Protein AF-A0A523RWD4-F1 (afdb_monomer)

Solvent-accessible surface area (backbone atoms only — not comparable to full-atom values): 8382 Å² total; per-residue (Å²): 133,84,78,86,44,61,64,55,48,16,69,68,37,74,44,56,40,72,59,51,54,33,36,76,71,65,77,38,85,78,50,74,73,51,47,57,40,42,16,62,75,72,74,37,55,54,67,59,50,35,34,75,70,64,76,36,77,88,65,88,62,88,74,62,63,62,71,74,55,72,64,60,56,67,70,57,48,55,57,45,68,76,45,58,69,70,54,42,52,51,53,52,51,51,50,52,51,50,54,49,51,32,63,75,67,68,54,73,78,48,64,63,62,50,43,52,73,75,42,72,86,60,55,68,69,58,50,51,53,51,52,52,51,56,64,62,73,75,111

Sequence (139 aa):
MIPLTLQELSRASGISASHLGRIEKGNRFPSARILQKIAKPLGFEEGDLFTLAGFLSPQPSVVVERPSYGQLHPYVAELLSQEPVETQHAVIAIYNILKRFAREYQFNLDFTEYARRRYPELDEDVITMIEDLIKRGTK

pLDDT: mean 79.56, std 16.14, range [35.47, 96.94]

InterPro domains:
  IPR001387 Cro/C1-type, helix-turn-helix domain [PF01381] (4-46)
  IPR001387 Cro/C1-type, helix-turn-helix domain [PS50943] (4-49)
  IPR001387 Cro/C1-type, helix-turn-helix domain [SM00530] (1-49)
  IPR001387 Cro/C1-type, helix-turn-helix domain [cd00093] (4-49)
  IPR010982 Lambda repressor-like, DNA-binding domain superfamily [G3DSA:1.10.260.40] (3-55)
  IPR010982 Lambda repressor-like, DNA-binding domain superfamily [SSF47413] (4-52)

Organism: Aerophobetes bacterium (NCBI:txid2030807)

Structure (mmCIF, N/CA/C/O backbone):
data_AF-A0A523RWD4-F1
#
_entry.id   AF-A0A523RWD4-F1
#
loop_
_atom_site.group_PDB
_atom_site.id
_atom_site.type_symbol
_atom_site.label_atom_id
_atom_site.label_alt_id
_atom_site.label_comp_id
_atom_site.label_asym_id
_atom_site.label_entity_id
_atom_site.label_seq_id
_atom_site.pdbx_PDB_ins_code
_atom_site.Cartn_x
_atom_site.Cartn_y
_atom_site.Cartn_z
_atom_site.occupancy
_atom_site.B_iso_or_equiv
_atom_site.auth_seq_id
_atom_site.auth_comp_id
_atom_site.auth_asym_id
_atom_site.auth_atom_id
_atom_site.pdbx_PDB_model_num
ATOM 1 N N . MET A 1 1 ? -3.657 12.870 4.843 1.00 45.56 1 MET A N 1
ATOM 2 C CA . MET A 1 1 ? -4.434 11.871 5.607 1.00 45.56 1 MET A CA 1
ATOM 3 C C . MET A 1 1 ? -3.950 11.913 7.042 1.00 45.56 1 MET A C 1
ATOM 5 O O . MET A 1 1 ? -2.742 11.921 7.241 1.00 45.56 1 MET A O 1
ATOM 9 N N . ILE A 1 2 ? -4.853 12.022 8.015 1.00 47.69 2 ILE A N 1
ATOM 10 C CA . ILE A 1 2 ? -4.486 11.942 9.435 1.00 47.69 2 ILE A CA 1
ATOM 11 C C . ILE A 1 2 ? -4.279 10.451 9.749 1.00 47.69 2 ILE A C 1
ATOM 13 O O . ILE A 1 2 ? -5.155 9.658 9.403 1.00 47.69 2 ILE A O 1
ATOM 17 N N . PRO A 1 3 ? -3.130 10.042 10.311 1.00 70.94 3 PRO A N 1
ATOM 18 C CA . PRO A 1 3 ? -2.890 8.645 10.657 1.00 70.94 3 PRO A CA 1
ATOM 19 C C . PRO A 1 3 ? -3.881 8.184 11.732 1.00 70.94 3 PRO A C 1
ATOM 21 O O . PRO A 1 3 ? -4.111 8.905 12.702 1.00 70.94 3 PRO A O 1
ATOM 24 N N . LEU A 1 4 ? -4.447 6.983 11.565 1.00 80.38 4 LEU A N 1
ATOM 25 C CA . LEU A 1 4 ? -5.337 6.372 12.554 1.00 80.38 4 LEU A CA 1
ATOM 26 C C . LEU A 1 4 ? -4.573 6.181 13.871 1.00 80.38 4 LEU A C 1
ATOM 28 O O . LEU A 1 4 ? -3.591 5.444 13.937 1.00 80.38 4 LEU A O 1
ATOM 32 N N . THR A 1 5 ? -5.025 6.838 14.931 1.00 93.31 5 THR A N 1
ATOM 33 C CA . THR A 1 5 ? -4.436 6.710 16.266 1.00 93.31 5 THR A CA 1
ATOM 34 C C . THR A 1 5 ? -4.921 5.437 16.968 1.00 93.31 5 THR A C 1
ATOM 36 O O . THR A 1 5 ? -6.021 4.938 16.712 1.00 93.31 5 THR A O 1
ATOM 39 N N . LEU A 1 6 ? -4.159 4.935 17.951 1.00 93.06 6 LEU A N 1
ATOM 40 C CA . LEU A 1 6 ? -4.601 3.815 18.802 1.00 93.06 6 LEU A CA 1
ATOM 41 C C . LEU A 1 6 ? -5.940 4.092 19.501 1.00 93.06 6 LEU A C 1
ATOM 43 O O . LEU A 1 6 ? -6.702 3.165 19.775 1.00 93.06 6 LEU A O 1
ATOM 47 N N . GLN A 1 7 ? -6.237 5.358 19.800 1.00 94.19 7 GLN A N 1
ATOM 48 C CA . GLN A 1 7 ? -7.488 5.762 20.435 1.00 94.19 7 GLN A CA 1
ATOM 49 C C . GLN A 1 7 ? -8.676 5.670 19.469 1.00 94.19 7 GLN A C 1
ATOM 51 O O . GLN A 1 7 ? -9.756 5.221 19.856 1.00 94.19 7 GLN A O 1
ATOM 56 N N . GLU A 1 8 ? -8.475 6.020 18.201 1.00 94.44 8 GLU A N 1
ATOM 57 C CA . GLU A 1 8 ? -9.490 5.862 17.158 1.00 94.44 8 GLU A CA 1
ATOM 58 C C . GLU A 1 8 ? -9.734 4.389 16.837 1.00 94.44 8 GLU A C 1
ATOM 60 O O . GLU A 1 8 ? -10.890 3.961 16.800 1.00 94.44 8 GLU A O 1
ATOM 65 N N . LEU A 1 9 ? -8.668 3.591 16.719 1.00 94.38 9 LEU A N 1
ATOM 66 C CA . LEU A 1 9 ? -8.782 2.141 16.561 1.00 94.38 9 LEU A CA 1
ATOM 67 C C . LEU A 1 9 ? -9.482 1.498 17.762 1.00 94.38 9 LEU A C 1
ATOM 69 O O . LEU A 1 9 ? -10.303 0.595 17.599 1.00 94.38 9 LEU A O 1
ATOM 73 N N . SER A 1 10 ? -9.198 1.981 18.973 1.00 96.38 10 SER A N 1
ATOM 74 C CA . SER A 1 10 ? -9.852 1.518 20.196 1.00 96.38 10 SER A CA 1
ATOM 75 C C . SER A 1 10 ? -11.360 1.739 20.137 1.00 96.38 10 SER A C 1
ATOM 77 O O . SER A 1 10 ? -12.133 0.807 20.375 1.00 96.38 10 SER A O 1
ATOM 79 N N . ARG A 1 11 ? -11.777 2.948 19.745 1.00 95.62 11 ARG A N 1
ATOM 80 C CA . ARG A 1 11 ? -13.188 3.312 19.586 1.00 95.62 11 ARG A CA 1
ATOM 81 C C . ARG A 1 11 ? -13.875 2.478 18.504 1.00 95.62 11 ARG A C 1
ATOM 83 O O . ARG A 1 11 ? -14.999 2.040 18.715 1.00 95.62 11 ARG A O 1
ATOM 90 N N . ALA A 1 12 ? -13.203 2.240 17.380 1.00 94.50 12 ALA A N 1
ATOM 91 C CA . ALA A 1 12 ? -13.768 1.509 16.249 1.00 94.50 12 ALA A CA 1
ATOM 92 C C . ALA A 1 12 ? -13.864 -0.013 16.481 1.00 94.50 12 ALA A C 1
ATOM 94 O O . ALA A 1 12 ? -14.828 -0.639 16.053 1.00 94.50 12 ALA A O 1
ATOM 95 N N . SER A 1 13 ? -12.891 -0.615 17.172 1.00 94.69 13 SER A N 1
ATOM 96 C CA . SER A 1 13 ? -12.821 -2.072 17.400 1.00 94.69 13 SER A CA 1
ATOM 97 C C . SER A 1 13 ? -13.446 -2.533 18.725 1.00 94.69 13 SER A C 1
ATOM 99 O O . SER A 1 13 ? -13.673 -3.730 18.944 1.00 94.69 13 SER A O 1
ATOM 101 N N . GLY A 1 14 ? -13.689 -1.602 19.655 1.00 95.56 14 GLY A N 1
ATOM 102 C CA . GLY A 1 14 ? -14.112 -1.907 21.022 1.00 95.56 14 GLY A CA 1
ATOM 103 C C . GLY A 1 14 ? -13.035 -2.626 21.844 1.00 95.56 14 GLY A C 1
ATOM 104 O O . GLY A 1 14 ? -13.355 -3.358 22.783 1.00 95.56 14 GLY A O 1
ATOM 105 N N . ILE A 1 15 ? -11.761 -2.477 21.473 1.00 96.00 15 ILE A N 1
ATOM 106 C CA . ILE A 1 15 ? -10.602 -3.003 22.206 1.00 96.00 15 ILE A CA 1
ATOM 107 C C . ILE A 1 15 ? -9.919 -1.835 22.901 1.00 96.00 15 ILE A C 1
ATOM 109 O O . ILE A 1 15 ? -9.735 -0.786 22.300 1.00 96.00 15 ILE A O 1
ATOM 113 N N . SER A 1 16 ? -9.520 -1.981 24.164 1.00 96.94 16 SER A N 1
ATOM 114 C CA . SER A 1 16 ? -8.877 -0.877 24.881 1.00 96.94 16 SER A CA 1
ATOM 115 C C . SER A 1 16 ? -7.549 -0.460 24.235 1.00 96.94 16 SER A C 1
ATOM 117 O O . SER A 1 16 ? -6.735 -1.306 23.858 1.00 96.94 16 SER A O 1
ATOM 119 N N . ALA A 1 17 ? -7.293 0.850 24.173 1.00 95.81 17 ALA A N 1
ATOM 120 C CA . ALA A 1 17 ? -6.057 1.407 23.617 1.00 95.81 17 ALA A CA 1
ATOM 121 C C . ALA A 1 17 ? -4.789 0.847 24.296 1.00 95.81 17 ALA A C 1
ATOM 123 O O . ALA A 1 17 ? -3.792 0.595 23.629 1.00 95.81 17 ALA A O 1
ATOM 124 N N . SER A 1 18 ? -4.839 0.554 25.605 1.00 95.94 18 SER A N 1
ATOM 125 C CA . SER A 1 18 ? -3.741 -0.118 26.326 1.00 95.94 18 SER A CA 1
ATOM 126 C C . SER A 1 18 ? -3.464 -1.532 25.799 1.00 95.94 18 SER A C 1
ATOM 128 O O . SER A 1 18 ? -2.309 -1.950 25.710 1.00 95.94 18 SER A O 1
ATOM 130 N N . HIS A 1 19 ? -4.510 -2.290 25.455 1.00 95.69 19 HIS A N 1
ATOM 131 C CA . HIS A 1 19 ? -4.347 -3.625 24.889 1.00 95.69 19 HIS A CA 1
ATOM 132 C C . HIS A 1 19 ? -3.803 -3.541 23.461 1.00 95.69 19 HIS A C 1
ATOM 134 O O . HIS A 1 19 ? -2.839 -4.237 23.153 1.00 95.69 19 HIS A O 1
ATOM 140 N N . LEU A 1 20 ? -4.346 -2.641 22.637 1.00 95.88 20 LEU A N 1
ATOM 141 C CA . LEU A 1 20 ? -3.848 -2.396 21.282 1.00 95.88 20 LEU A CA 1
ATOM 142 C C . LEU A 1 20 ? -2.379 -1.954 21.286 1.00 95.88 20 LEU A C 1
ATOM 144 O O . LEU A 1 20 ? -1.580 -2.534 20.565 1.00 95.88 20 LEU A O 1
ATOM 148 N N . GLY A 1 21 ? -1.982 -1.039 22.172 1.00 96.06 21 GLY A N 1
ATOM 149 C CA . GLY A 1 21 ? -0.587 -0.603 22.287 1.00 96.06 21 GLY A CA 1
ATOM 150 C C . GLY A 1 21 ? 0.373 -1.704 22.753 1.00 96.06 21 GLY A C 1
ATOM 151 O O . GLY A 1 21 ? 1.550 -1.686 22.409 1.00 96.06 21 GLY A O 1
ATOM 152 N N . ARG A 1 22 ? -0.102 -2.699 23.517 1.00 96.25 22 ARG A N 1
ATOM 153 C CA . ARG A 1 22 ? 0.702 -3.894 23.836 1.00 96.25 22 ARG A CA 1
ATOM 154 C C . ARG A 1 22 ? 0.865 -4.819 22.632 1.00 96.25 22 ARG A C 1
ATOM 156 O O . ARG A 1 22 ? 1.922 -5.427 22.510 1.00 96.25 22 ARG A O 1
ATOM 163 N N . ILE A 1 23 ? -0.153 -4.916 21.779 1.00 94.88 23 ILE A N 1
ATOM 164 C CA . ILE A 1 23 ? -0.095 -5.685 20.530 1.00 94.88 23 ILE A CA 1
ATOM 165 C C . ILE A 1 23 ? 0.848 -5.007 19.532 1.00 94.88 23 ILE A C 1
ATOM 167 O O . ILE A 1 23 ? 1.749 -5.659 19.022 1.00 94.88 23 ILE A O 1
ATOM 171 N N . GLU A 1 24 ? 0.707 -3.696 19.329 1.00 92.88 24 GLU A N 1
ATOM 172 C CA . GLU A 1 24 ? 1.550 -2.897 18.427 1.00 92.88 24 GLU A CA 1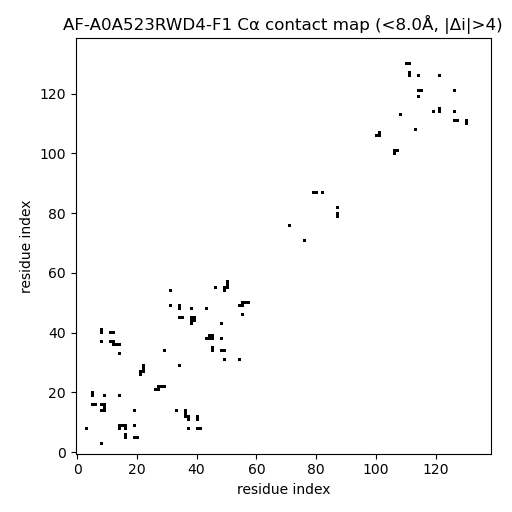
ATOM 173 C C . GLU A 1 24 ? 3.039 -2.977 18.795 1.00 92.88 24 GLU A C 1
ATOM 175 O O . GLU A 1 24 ? 3.892 -3.128 17.928 1.00 92.88 24 GLU A O 1
ATOM 180 N N . LYS A 1 25 ? 3.357 -2.956 20.095 1.00 94.38 25 LYS A N 1
ATOM 181 C CA . LYS A 1 25 ? 4.733 -3.106 20.597 1.00 94.38 25 LYS A CA 1
ATOM 182 C C . LYS A 1 25 ? 5.260 -4.547 20.562 1.00 94.38 25 LYS A C 1
ATOM 184 O O . LYS A 1 25 ? 6.375 -4.778 21.014 1.00 94.38 25 LYS A O 1
ATOM 189 N N . GLY A 1 26 ? 4.461 -5.524 20.128 1.00 91.44 26 GLY A N 1
ATOM 190 C CA . GLY A 1 26 ? 4.831 -6.945 20.125 1.00 91.44 26 GLY A CA 1
ATOM 191 C C . GLY A 1 26 ? 4.836 -7.616 21.505 1.00 91.44 26 GLY A C 1
ATOM 192 O O . GLY A 1 26 ? 5.127 -8.802 21.614 1.00 91.44 26 GLY A O 1
ATOM 193 N N . ASN A 1 27 ? 4.451 -6.904 22.568 1.00 94.25 27 ASN A N 1
ATOM 194 C CA . ASN A 1 27 ? 4.409 -7.437 23.936 1.00 94.25 27 ASN A CA 1
ATOM 195 C C . ASN A 1 27 ? 3.261 -8.431 24.157 1.00 94.25 27 ASN A C 1
ATOM 197 O O . ASN A 1 27 ? 3.199 -9.095 25.193 1.00 94.25 27 ASN A O 1
ATOM 201 N N . ARG A 1 28 ? 2.291 -8.485 23.239 1.00 92.31 28 ARG A N 1
ATOM 202 C CA . ARG A 1 28 ? 1.176 -9.426 23.305 1.00 92.31 28 ARG A CA 1
ATOM 203 C C . ARG A 1 28 ? 0.720 -9.827 21.914 1.00 92.31 28 ARG A C 1
ATOM 205 O O . ARG A 1 28 ? 0.386 -8.973 21.104 1.00 92.31 28 ARG A O 1
ATOM 212 N N . PHE A 1 29 ? 0.613 -11.128 21.685 1.00 91.31 29 PHE A N 1
ATOM 213 C CA . PHE A 1 29 ? 0.062 -11.641 20.440 1.00 91.31 29 PHE A CA 1
ATOM 214 C C . PHE A 1 29 ? -1.473 -11.494 20.418 1.00 91.31 29 PHE A C 1
ATOM 216 O O . PHE A 1 29 ? -2.126 -11.804 21.427 1.00 91.31 29 PHE A O 1
ATOM 223 N N . PRO A 1 30 ? -2.076 -10.997 19.323 1.00 91.94 30 PRO A N 1
ATOM 224 C CA . PRO A 1 30 ? -3.524 -10.865 19.214 1.00 91.94 30 PRO A CA 1
ATOM 225 C C . PRO A 1 30 ? -4.189 -12.240 19.071 1.00 91.94 30 PRO A C 1
ATOM 227 O O . PRO A 1 30 ? -3.650 -13.145 18.445 1.00 91.94 30 PRO A O 1
ATOM 230 N N . SER A 1 31 ? -5.390 -12.406 19.628 1.00 93.94 31 SER A N 1
ATOM 231 C CA . SER A 1 31 ? -6.217 -13.585 19.341 1.00 93.94 31 SER A CA 1
ATOM 232 C C . SER A 1 31 ? -6.969 -13.417 18.020 1.00 93.94 31 SER A C 1
ATOM 234 O O . SER A 1 31 ? -7.205 -12.292 17.582 1.00 93.94 31 SER A O 1
ATOM 236 N N . ALA A 1 32 ? -7.460 -14.514 17.438 1.00 91.56 32 ALA A N 1
ATOM 237 C CA . ALA A 1 32 ? -8.317 -14.477 16.247 1.00 91.56 32 ALA A CA 1
ATOM 238 C C . ALA A 1 32 ? -9.502 -13.497 16.392 1.00 91.56 32 ALA A C 1
ATOM 240 O O . ALA A 1 32 ? -9.779 -12.692 15.508 1.00 91.56 32 ALA A O 1
ATOM 241 N N . ARG A 1 33 ? -10.158 -13.483 17.560 1.00 93.50 33 ARG A N 1
ATOM 242 C CA . ARG A 1 33 ? -11.265 -12.555 17.851 1.00 93.50 33 ARG A CA 1
ATOM 243 C C . ARG A 1 33 ? -10.822 -11.089 17.896 1.00 93.50 33 ARG A C 1
ATOM 245 O O . ARG A 1 33 ? -11.616 -10.205 17.589 1.00 93.50 33 ARG A O 1
ATOM 252 N N . ILE A 1 34 ? -9.587 -10.820 18.318 1.00 95.06 34 ILE A N 1
ATOM 253 C CA . ILE A 1 34 ? -9.005 -9.474 18.286 1.00 95.06 34 ILE A CA 1
ATOM 254 C C . ILE A 1 34 ? -8.717 -9.071 16.840 1.00 95.06 34 ILE A C 1
ATOM 256 O O . ILE A 1 34 ? -9.105 -7.974 16.456 1.00 95.06 34 ILE A O 1
ATOM 260 N N . LEU A 1 35 ? -8.123 -9.964 16.043 1.00 94.00 35 LEU A N 1
ATOM 261 C CA . LEU A 1 35 ? -7.843 -9.726 14.624 1.00 94.00 35 LEU A CA 1
ATOM 262 C C . LEU A 1 35 ? -9.118 -9.380 13.842 1.00 94.00 35 LEU A C 1
ATOM 264 O O . LEU A 1 35 ? -9.150 -8.356 13.170 1.00 94.00 35 LEU A O 1
ATOM 268 N N . GLN A 1 36 ? -10.204 -10.139 14.022 1.00 93.94 36 GLN A N 1
ATOM 269 C CA . GLN A 1 36 ? -11.508 -9.841 13.399 1.00 93.94 36 GLN A CA 1
ATOM 270 C C . GLN A 1 36 ? -12.006 -8.430 13.731 1.00 93.94 36 GLN A C 1
ATOM 272 O O . GLN A 1 36 ? -12.468 -7.689 12.867 1.00 93.94 36 GLN A O 1
ATOM 277 N N . LYS A 1 37 ? -11.889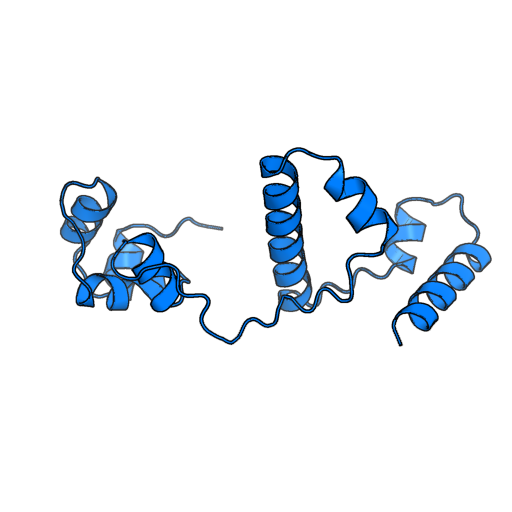 -8.036 15.003 1.00 94.88 37 LYS A N 1
ATOM 278 C CA . LYS A 1 37 ? -12.372 -6.739 15.484 1.00 94.88 37 LYS A CA 1
ATOM 279 C C . LYS A 1 37 ? -11.565 -5.551 14.966 1.00 94.88 37 LYS A C 1
ATOM 281 O O . LYS A 1 37 ? -12.116 -4.456 14.898 1.00 94.88 37 LYS A O 1
ATOM 286 N N . ILE A 1 38 ? -10.282 -5.738 14.656 1.00 95.00 38 ILE A N 1
ATOM 287 C CA . ILE A 1 38 ? -9.406 -4.655 14.183 1.00 95.00 38 ILE A CA 1
ATOM 288 C C . ILE A 1 38 ? -9.236 -4.637 12.660 1.00 95.00 38 ILE A C 1
ATOM 290 O O . ILE A 1 38 ? -8.861 -3.592 12.143 1.00 95.00 38 ILE A O 1
ATOM 294 N N . ALA A 1 39 ? -9.558 -5.722 11.944 1.00 91.12 39 ALA A N 1
ATOM 295 C CA . ALA A 1 39 ? -9.395 -5.827 10.490 1.00 91.12 39 ALA A CA 1
ATOM 296 C C . ALA A 1 39 ? -10.100 -4.695 9.727 1.00 91.12 39 ALA A C 1
ATOM 298 O O . ALA A 1 39 ? -9.435 -3.869 9.103 1.00 91.12 39 ALA A O 1
ATOM 299 N N . LYS A 1 40 ? -11.430 -4.580 9.857 1.00 88.62 40 LYS A N 1
ATOM 300 C CA . LYS A 1 40 ? -12.205 -3.540 9.157 1.00 88.62 40 LYS A CA 1
ATOM 301 C C . LYS A 1 40 ? -11.798 -2.110 9.541 1.00 88.62 40 LYS A C 1
ATOM 303 O O . LYS A 1 40 ? -11.594 -1.311 8.633 1.00 88.62 40 LYS A O 1
ATOM 308 N N . PRO A 1 41 ? -11.632 -1.756 10.834 1.00 90.12 41 PRO A N 1
ATOM 309 C CA . PRO A 1 41 ? -11.130 -0.433 11.218 1.00 90.12 41 PRO A CA 1
ATOM 310 C C . PRO A 1 41 ? -9.753 -0.071 10.652 1.00 90.12 41 PRO A C 1
ATOM 312 O O . PRO A 1 41 ? -9.472 1.108 10.460 1.00 90.12 41 PRO A O 1
ATOM 315 N N . LEU A 1 42 ? -8.900 -1.068 10.403 1.00 88.75 42 LEU A N 1
ATOM 316 C CA . LEU A 1 42 ? -7.591 -0.890 9.774 1.00 88.75 42 LEU A CA 1
ATOM 317 C C . LEU A 1 42 ? -7.648 -0.932 8.237 1.00 88.75 42 LEU A C 1
ATOM 319 O O . LEU A 1 42 ? -6.623 -0.728 7.595 1.00 88.75 42 LEU A O 1
ATOM 323 N N . GLY A 1 43 ? -8.819 -1.183 7.643 1.00 83.25 43 GLY A N 1
ATOM 324 C CA . GLY A 1 43 ? -8.996 -1.277 6.193 1.00 83.25 43 GLY A CA 1
ATOM 325 C C . GLY A 1 43 ? -8.518 -2.596 5.577 1.00 83.25 43 GLY A C 1
ATOM 326 O O . GLY A 1 43 ? -8.256 -2.629 4.377 1.00 83.25 43 GLY A O 1
ATOM 327 N N . PHE A 1 44 ? -8.398 -3.660 6.376 1.00 84.44 44 PHE A N 1
ATOM 328 C CA . PHE A 1 44 ? -8.054 -5.005 5.912 1.00 84.44 44 PHE A CA 1
ATOM 329 C C . PHE A 1 44 ? -9.290 -5.897 5.815 1.00 84.44 44 PHE A C 1
ATOM 331 O O . PHE A 1 44 ? -10.191 -5.828 6.658 1.00 84.44 44 PHE A O 1
ATOM 338 N N . GLU A 1 45 ? -9.269 -6.808 4.845 1.00 85.75 45 GLU A N 1
ATOM 339 C CA . GLU A 1 45 ? -10.100 -8.004 4.904 1.00 85.75 45 GLU A CA 1
ATOM 340 C C . GLU A 1 45 ? -9.600 -8.923 6.026 1.00 85.75 45 GLU A C 1
ATOM 342 O O . GLU A 1 45 ? -8.408 -8.975 6.343 1.00 85.75 45 GLU A O 1
ATOM 347 N N . GLU A 1 46 ? -10.515 -9.660 6.657 1.00 84.88 46 GLU A N 1
ATOM 348 C CA . GLU A 1 46 ? -10.159 -10.533 7.781 1.00 84.88 46 GLU A CA 1
ATOM 349 C C . GLU A 1 46 ? -9.126 -11.587 7.360 1.00 84.88 46 GLU A C 1
ATOM 351 O O . GLU A 1 46 ? -8.155 -11.808 8.077 1.00 84.88 46 GLU A O 1
ATOM 356 N N . GLY A 1 47 ? -9.276 -12.178 6.170 1.00 82.38 47 GLY A N 1
ATOM 357 C CA . GLY A 1 47 ? -8.328 -13.161 5.639 1.00 82.38 47 GLY A CA 1
ATOM 358 C C . GLY A 1 47 ? -6.898 -12.623 5.555 1.00 82.38 47 GLY A C 1
ATOM 359 O O . GLY A 1 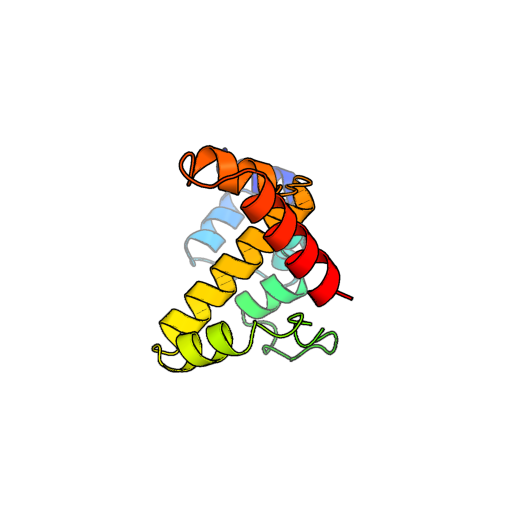47 ? -5.976 -13.267 6.055 1.00 82.38 47 GLY A O 1
ATOM 360 N N . ASP A 1 48 ? -6.728 -11.410 5.023 1.00 83.62 48 ASP A N 1
ATOM 361 C CA . ASP A 1 48 ? -5.415 -10.779 4.852 1.00 83.62 48 ASP A CA 1
ATOM 362 C C . ASP A 1 48 ? -4.723 -10.565 6.198 1.00 83.62 48 ASP A C 1
ATOM 364 O O . ASP A 1 48 ? -3.553 -10.914 6.376 1.00 83.62 48 ASP A O 1
ATOM 368 N N . LEU A 1 49 ? -5.456 -10.037 7.183 1.00 86.75 49 LEU A N 1
ATOM 369 C CA . LEU A 1 49 ? -4.893 -9.773 8.502 1.00 86.75 49 LEU A CA 1
ATOM 370 C C . LEU A 1 49 ? -4.558 -11.071 9.255 1.00 86.75 49 LEU A C 1
ATOM 372 O O . LEU A 1 49 ? -3.573 -11.125 9.992 1.00 86.75 49 LEU A O 1
ATOM 376 N N . PHE A 1 50 ? -5.342 -12.131 9.056 1.00 84.56 50 PHE A N 1
ATOM 377 C CA . PHE A 1 50 ? -5.063 -13.451 9.621 1.00 84.56 50 PHE A CA 1
ATOM 378 C C . PHE A 1 50 ? -3.839 -14.117 8.983 1.00 84.56 50 PHE A C 1
ATOM 380 O O . PHE A 1 50 ? -3.054 -14.744 9.698 1.00 84.56 50 PHE A O 1
ATOM 387 N N . THR A 1 51 ? -3.641 -13.964 7.672 1.00 84.62 51 THR A N 1
ATOM 388 C CA . THR A 1 51 ? -2.423 -14.419 6.989 1.00 84.62 51 THR A CA 1
ATOM 389 C C . THR A 1 51 ? -1.200 -13.632 7.464 1.00 84.62 51 THR A C 1
ATOM 391 O O . THR A 1 51 ? -0.194 -14.244 7.819 1.00 84.62 51 THR A O 1
ATOM 394 N N . LEU A 1 52 ? -1.290 -12.299 7.572 1.00 82.94 52 LEU A N 1
ATOM 395 C CA . LEU A 1 52 ? -0.204 -11.452 8.095 1.00 82.94 52 LEU A CA 1
ATOM 396 C C . LEU A 1 52 ? 0.171 -11.798 9.540 1.00 82.94 52 LEU A C 1
ATOM 398 O O . LEU A 1 52 ? 1.345 -11.785 9.901 1.00 82.94 52 LEU A O 1
ATOM 402 N N . ALA A 1 53 ? -0.818 -12.137 10.364 1.00 85.25 53 ALA A N 1
ATOM 403 C CA . ALA A 1 53 ? -0.602 -12.572 11.737 1.00 85.25 53 ALA A CA 1
ATOM 404 C C . ALA A 1 53 ? -0.165 -14.048 11.849 1.00 85.25 53 ALA A C 1
ATOM 406 O O . ALA A 1 53 ? -0.043 -14.553 12.961 1.00 85.25 53 ALA A O 1
ATOM 407 N N . GLY A 1 54 ? 0.049 -14.762 10.738 1.00 85.62 54 GLY A N 1
ATOM 408 C CA . GLY A 1 54 ? 0.514 -16.153 10.739 1.00 85.62 54 GLY A CA 1
ATOM 409 C C . GLY A 1 54 ? -0.517 -17.179 11.223 1.00 85.62 54 GLY A C 1
ATOM 410 O O . GLY A 1 54 ? -0.153 -18.319 11.502 1.00 85.62 54 GLY A O 1
ATOM 411 N N . PHE A 1 55 ? -1.797 -16.804 11.326 1.00 79.25 55 PHE A N 1
ATOM 412 C CA . PHE A 1 55 ? -2.884 -17.729 11.676 1.00 79.25 55 PHE A CA 1
ATOM 413 C C . PHE A 1 55 ? -3.315 -18.596 10.493 1.00 79.25 55 PHE A C 1
ATOM 415 O O . PHE A 1 55 ? -3.819 -19.700 10.691 1.00 79.25 55 PHE A O 1
ATOM 422 N N . LEU A 1 56 ? -3.142 -18.090 9.274 1.00 80.38 56 LEU A N 1
ATOM 423 C CA . LEU A 1 56 ? -3.439 -18.801 8.039 1.00 80.38 56 LEU A CA 1
ATOM 424 C C . LEU A 1 56 ? -2.159 -18.913 7.220 1.00 80.38 56 LEU A C 1
ATOM 426 O O . LEU A 1 56 ? -1.441 -17.929 7.044 1.00 80.38 56 LEU A O 1
ATOM 430 N N . SER A 1 57 ? -1.896 -20.097 6.668 1.00 70.69 57 SER A N 1
ATOM 431 C CA . SER A 1 57 ? -0.966 -20.199 5.545 1.00 70.69 57 SER A CA 1
ATOM 432 C C . SER A 1 57 ? -1.497 -19.322 4.405 1.00 70.69 57 SER A C 1
ATOM 434 O O . SER A 1 57 ? -2.720 -19.263 4.243 1.00 70.69 57 SER A O 1
ATOM 436 N N . PRO A 1 58 ? -0.635 -18.656 3.616 1.00 59.22 58 PRO A N 1
ATOM 437 C CA . PRO A 1 58 ? -1.060 -17.992 2.393 1.00 59.22 58 PRO A CA 1
ATOM 438 C C . PRO A 1 58 ? -1.595 -19.065 1.441 1.00 59.22 58 PRO A C 1
ATOM 440 O O . PRO A 1 58 ? -0.858 -19.674 0.672 1.00 59.22 58 PRO A O 1
ATOM 443 N N . GLN A 1 59 ? -2.880 -19.380 1.570 1.00 46.31 59 GLN A N 1
ATOM 444 C CA . GLN A 1 59 ? -3.562 -20.240 0.631 1.00 46.31 59 GLN A CA 1
ATOM 445 C C . GLN A 1 59 ? -3.873 -19.371 -0.583 1.00 46.31 59 GLN A C 1
ATOM 447 O O . GLN A 1 59 ? -4.410 -18.271 -0.407 1.00 46.31 59 GLN A O 1
ATOM 452 N N . PRO A 1 60 ? -3.561 -19.828 -1.806 1.00 43.72 60 PRO A N 1
ATOM 453 C CA . PRO A 1 60 ? -4.061 -19.205 -3.018 1.00 43.72 60 PRO A CA 1
ATOM 454 C C . PRO A 1 60 ? -5.571 -19.461 -3.070 1.00 43.72 60 PRO A C 1
ATOM 456 O O . PRO A 1 60 ? -6.055 -20.368 -3.741 1.00 43.72 60 PRO A O 1
ATOM 459 N N . SER A 1 61 ? -6.322 -18.708 -2.271 1.00 43.88 61 SER A N 1
ATOM 460 C CA . SER A 1 61 ? -7.775 -18.739 -2.250 1.00 43.88 61 SER A CA 1
ATOM 461 C C . SER A 1 61 ? -8.237 -18.385 -3.653 1.00 43.88 61 SER A C 1
ATOM 463 O O . SER A 1 61 ? -7.954 -17.299 -4.154 1.00 43.88 61 SER A O 1
ATOM 465 N N . VAL A 1 62 ? -8.905 -19.331 -4.304 1.00 43.66 62 VAL A N 1
ATOM 466 C CA . VAL A 1 62 ? -9.451 -19.237 -5.658 1.00 43.66 62 VAL A CA 1
ATOM 467 C C . VAL A 1 62 ? -10.616 -18.235 -5.674 1.00 43.66 62 VAL A C 1
A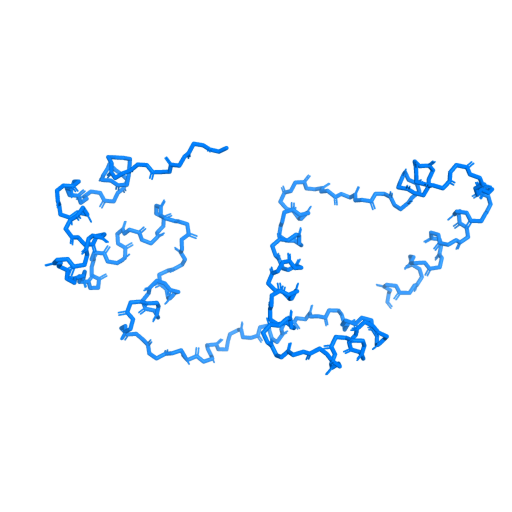TOM 469 O O . VAL A 1 62 ? -11.777 -18.602 -5.720 1.00 43.66 62 VAL A O 1
ATOM 472 N N . VAL A 1 63 ? -10.297 -16.950 -5.567 1.00 41.66 63 VAL A N 1
ATOM 473 C CA . VAL A 1 63 ? -10.481 -15.986 -6.649 1.00 41.66 63 VAL A CA 1
ATOM 474 C C . VAL A 1 63 ? -9.121 -15.319 -6.782 1.00 41.66 63 VAL A C 1
ATOM 476 O O . VAL A 1 63 ? -8.933 -14.127 -6.568 1.00 41.66 63 VAL A O 1
ATOM 479 N N . VAL A 1 64 ? -8.150 -16.112 -7.231 1.00 41.28 64 VAL A N 1
ATOM 480 C CA . VAL A 1 64 ? -7.349 -15.575 -8.310 1.00 41.28 64 VAL A CA 1
ATOM 481 C C . VAL A 1 64 ? -8.402 -15.316 -9.413 1.00 41.28 64 VAL A C 1
ATOM 483 O O . VAL A 1 64 ? -8.612 -16.126 -10.311 1.00 41.28 64 VAL A O 1
ATOM 486 N N . GLU A 1 65 ? -8.966 -14.104 -9.439 1.00 37.41 65 GLU A N 1
ATOM 487 C CA . GLU A 1 65 ? -8.558 -13.287 -10.567 1.00 37.41 65 GLU A CA 1
ATOM 488 C C . GLU A 1 65 ? -7.041 -13.469 -10.540 1.00 37.41 65 GLU A C 1
ATOM 490 O O . GLU A 1 65 ? -6.355 -12.772 -9.797 1.00 37.41 65 GLU A O 1
ATOM 495 N N . ARG A 1 66 ? -6.507 -14.499 -11.251 1.00 35.47 66 ARG A N 1
ATOM 496 C CA . ARG A 1 66 ? -5.196 -14.359 -11.898 1.00 35.47 66 ARG A CA 1
ATOM 497 C C . ARG A 1 66 ? -5.324 -12.946 -12.341 1.00 35.47 66 ARG A C 1
ATOM 499 O O . ARG A 1 66 ? -6.301 -12.787 -13.094 1.00 35.47 66 ARG A O 1
ATOM 506 N N . PRO A 1 67 ? -4.589 -11.974 -11.744 1.00 37.31 67 PRO A N 1
ATOM 507 C CA . PRO A 1 67 ? -4.929 -10.585 -11.940 1.00 37.31 67 PRO A CA 1
ATOM 508 C C . PRO A 1 67 ? -5.182 -10.557 -13.410 1.00 37.31 67 PRO A C 1
ATOM 510 O O . PRO A 1 67 ? -4.336 -11.058 -14.164 1.00 37.31 67 PRO A O 1
ATOM 513 N N . SER A 1 68 ? -6.411 -10.254 -13.827 1.00 45.28 68 SER A N 1
ATOM 514 C CA . SER A 1 68 ? -6.605 -10.107 -15.246 1.00 45.28 68 SER A CA 1
ATOM 515 C C . SER A 1 68 ? -5.933 -8.761 -15.433 1.00 45.28 68 SER A C 1
ATOM 517 O O . SER A 1 68 ? -6.569 -7.711 -15.482 1.00 45.28 68 SER A O 1
ATOM 519 N N . TYR A 1 69 ? -4.588 -8.779 -15.384 1.00 44.56 69 TYR A N 1
ATOM 520 C CA . TYR A 1 69 ? -3.727 -8.127 -16.302 1.00 44.56 69 TYR A CA 1
ATOM 521 C C . TYR A 1 69 ? -4.538 -8.322 -17.579 1.00 44.56 69 TYR A C 1
ATOM 523 O O . TYR A 1 69 ? -4.525 -9.388 -18.189 1.00 44.56 69 TYR A O 1
ATOM 531 N N . GLY A 1 70 ? -5.340 -7.316 -17.946 1.00 50.81 70 GLY A N 1
ATOM 532 C CA . GLY A 1 70 ? -5.314 -6.940 -19.345 1.00 50.81 70 GLY A CA 1
ATOM 533 C C . GLY A 1 70 ? -3.826 -6.948 -19.628 1.00 50.81 70 GLY A C 1
ATOM 534 O O . GLY A 1 70 ? -3.108 -6.223 -18.931 1.00 50.81 70 GLY A O 1
ATOM 535 N N . GLN A 1 71 ? -3.407 -8.004 -20.334 1.00 58.00 71 GLN A N 1
ATOM 536 C CA . GLN A 1 71 ? -2.040 -8.508 -20.377 1.00 58.00 71 GLN A CA 1
ATOM 537 C C . GLN A 1 71 ? -1.122 -7.299 -20.308 1.00 58.00 71 GLN A C 1
ATOM 539 O O . GLN A 1 71 ? -1.306 -6.394 -21.127 1.00 58.00 71 GLN A O 1
ATOM 544 N N . LEU A 1 72 ? -0.238 -7.215 -19.295 1.00 66.38 72 LEU A N 1
ATOM 545 C CA . LEU A 1 72 ? 0.758 -6.141 -19.293 1.00 66.38 72 LEU A CA 1
ATOM 546 C C . LEU A 1 72 ? 1.302 -6.088 -20.711 1.00 66.38 72 LEU A C 1
ATOM 548 O O . LEU A 1 72 ? 1.620 -7.147 -21.262 1.00 66.38 72 LEU A O 1
ATOM 552 N N . HIS A 1 73 ? 1.282 -4.897 -21.315 1.00 68.56 73 HIS A N 1
ATOM 553 C CA . HIS A 1 73 ? 1.638 -4.767 -22.719 1.00 68.56 73 HIS A CA 1
ATOM 554 C C . HIS A 1 73 ? 2.946 -5.543 -22.941 1.00 68.56 73 HIS A C 1
ATOM 556 O O . HIS A 1 73 ? 3.853 -5.364 -22.124 1.00 68.56 73 HIS A O 1
ATOM 562 N N . PRO A 1 74 ? 3.055 -6.422 -23.954 1.00 65.75 74 PRO A N 1
ATOM 563 C CA . PRO A 1 74 ? 4.150 -7.391 -24.047 1.00 65.75 74 PRO A CA 1
ATOM 564 C C . PRO A 1 74 ? 5.537 -6.770 -23.854 1.00 65.75 74 PRO A C 1
ATOM 566 O O . PRO A 1 74 ? 6.359 -7.306 -23.121 1.00 65.75 74 PRO A O 1
ATOM 569 N N . TYR A 1 75 ? 5.730 -5.565 -24.393 1.00 74.94 75 TYR A N 1
ATOM 570 C CA . TYR A 1 75 ? 6.935 -4.760 -24.192 1.00 74.94 75 TYR A CA 1
ATOM 571 C C . TYR A 1 75 ? 7.236 -4.422 -22.719 1.00 74.94 75 TYR A C 1
ATOM 573 O O . TYR A 1 75 ? 8.371 -4.516 -22.270 1.00 74.94 75 TYR A O 1
ATOM 581 N N . VAL A 1 76 ? 6.223 -4.029 -21.942 1.00 75.88 76 VAL A N 1
ATOM 582 C CA . VAL A 1 76 ? 6.370 -3.698 -20.515 1.00 75.88 76 VAL A CA 1
ATOM 583 C C . VAL A 1 76 ? 6.651 -4.956 -19.700 1.00 75.88 76 VAL A C 1
ATOM 585 O O . VAL A 1 76 ? 7.468 -4.916 -18.786 1.00 75.88 76 VAL A O 1
ATOM 588 N N . ALA A 1 77 ? 5.997 -6.071 -20.034 1.00 76.56 77 ALA A N 1
ATOM 589 C CA . ALA A 1 77 ? 6.257 -7.352 -19.386 1.00 76.56 77 ALA A CA 1
ATOM 590 C C . ALA A 1 77 ? 7.697 -7.828 -19.643 1.00 76.56 77 ALA A C 1
ATOM 592 O O . ALA A 1 77 ? 8.373 -8.266 -18.714 1.00 76.56 77 ALA A O 1
ATOM 593 N N . GLU A 1 78 ? 8.174 -7.688 -20.881 1.00 79.56 78 GLU A N 1
ATOM 594 C CA . GLU A 1 78 ? 9.547 -8.009 -21.267 1.00 79.56 78 GLU A CA 1
ATOM 595 C C . GLU A 1 78 ? 10.561 -7.117 -20.543 1.00 79.56 78 GLU A C 1
ATOM 597 O O . GLU A 1 78 ? 11.489 -7.639 -19.929 1.00 79.56 78 GLU A O 1
ATOM 602 N N . LEU A 1 79 ? 10.349 -5.797 -20.530 1.00 83.38 79 LEU A N 1
ATOM 603 C CA . LEU A 1 79 ? 11.216 -4.855 -19.819 1.00 83.38 79 LEU A CA 1
ATOM 604 C C . LEU A 1 79 ? 11.308 -5.201 -18.326 1.00 83.38 79 LEU A C 1
ATOM 606 O O . LEU A 1 79 ? 12.397 -5.286 -17.769 1.00 83.38 79 LEU A O 1
ATOM 610 N N . LEU A 1 80 ? 10.16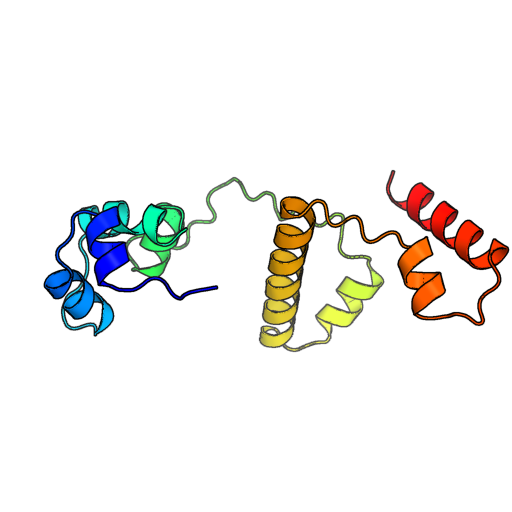2 -5.454 -17.689 1.00 85.12 80 LEU A N 1
ATOM 611 C CA . LEU A 1 80 ? 10.104 -5.749 -16.261 1.00 85.12 80 LEU A CA 1
ATOM 612 C C . LEU A 1 80 ? 10.762 -7.094 -15.925 1.00 85.12 80 LEU A C 1
ATOM 614 O O . LEU A 1 80 ? 11.343 -7.234 -14.856 1.00 85.12 80 LEU A O 1
ATOM 618 N N . SER A 1 81 ? 10.721 -8.071 -16.836 1.00 86.06 81 SER A N 1
ATOM 619 C CA . SER A 1 81 ? 11.350 -9.383 -16.627 1.00 86.06 81 SER A CA 1
ATOM 620 C C . SER A 1 81 ? 12.876 -9.329 -16.494 1.00 86.06 81 SER A C 1
ATOM 622 O O . SER A 1 81 ? 13.466 -10.242 -15.918 1.00 86.06 81 SER A O 1
ATOM 624 N N . GLN A 1 82 ? 13.506 -8.263 -16.998 1.00 91.06 82 GLN A N 1
ATOM 625 C CA . GLN A 1 82 ? 14.952 -8.047 -16.905 1.00 91.06 82 GLN A CA 1
ATOM 626 C C . GLN A 1 82 ? 15.376 -7.449 -15.555 1.00 91.06 82 GLN A C 1
ATOM 628 O O . GLN A 1 82 ? 16.565 -7.418 -15.242 1.00 91.06 82 GLN A O 1
ATOM 633 N N . GLU A 1 83 ? 14.420 -6.997 -14.743 1.00 93.88 83 GLU A N 1
ATOM 634 C CA . GLU A 1 83 ? 14.680 -6.397 -13.438 1.00 93.88 83 GLU A CA 1
ATOM 635 C C . GLU A 1 83 ? 14.789 -7.457 -12.327 1.00 93.88 83 GLU A C 1
ATOM 637 O O . GLU A 1 83 ? 14.187 -8.531 -12.427 1.00 93.88 83 GLU A O 1
ATOM 642 N N . PRO A 1 84 ? 15.485 -7.165 -11.213 1.00 95.94 84 PRO A N 1
ATOM 643 C CA . PRO A 1 84 ? 15.451 -8.003 -10.016 1.00 95.94 84 PRO A CA 1
ATOM 644 C C . PRO A 1 84 ? 14.021 -8.228 -9.508 1.00 95.94 84 PRO A C 1
ATOM 646 O O . PRO A 1 84 ? 13.175 -7.334 -9.586 1.00 95.94 84 PRO A O 1
ATOM 649 N N . VAL A 1 85 ? 13.751 -9.405 -8.938 1.00 76.62 85 VAL A N 1
ATOM 650 C CA . VAL A 1 85 ? 12.405 -9.827 -8.500 1.00 76.62 85 VAL A CA 1
ATOM 651 C C . VAL A 1 85 ? 11.784 -8.831 -7.511 1.00 76.62 85 VAL A C 1
ATOM 653 O O . VAL A 1 85 ? 10.586 -8.552 -7.564 1.00 76.62 85 VAL A O 1
ATOM 656 N N . GLU A 1 86 ? 12.600 -8.235 -6.645 1.00 86.94 86 GLU A N 1
ATOM 657 C CA . GLU A 1 86 ? 12.189 -7.206 -5.691 1.00 86.94 86 GLU A CA 1
ATOM 658 C C . GLU A 1 86 ? 11.652 -5.956 -6.403 1.00 86.94 86 GLU A C 1
ATOM 660 O O . GLU A 1 86 ? 10.612 -5.417 -6.016 1.00 86.94 86 GLU A O 1
ATOM 665 N N . THR A 1 87 ? 12.318 -5.530 -7.478 1.00 85.75 87 THR A N 1
ATOM 666 C CA . THR A 1 87 ? 11.900 -4.398 -8.314 1.00 85.75 87 THR A CA 1
ATOM 667 C C . THR A 1 87 ? 10.609 -4.722 -9.054 1.00 85.75 87 THR A C 1
ATOM 669 O O . THR A 1 87 ? 9.687 -3.906 -9.056 1.00 85.75 87 THR A O 1
ATOM 672 N N . GLN A 1 88 ? 10.493 -5.927 -9.621 1.00 84.50 88 GLN A N 1
ATOM 673 C CA . GLN A 1 88 ? 9.267 -6.366 -10.294 1.00 84.50 88 GLN A CA 1
ATOM 674 C C . GLN A 1 88 ? 8.065 -6.293 -9.345 1.00 84.50 88 GLN A C 1
ATOM 676 O O . GLN A 1 88 ? 7.037 -5.692 -9.671 1.00 84.50 88 GLN A O 1
ATOM 681 N N . HIS A 1 89 ? 8.210 -6.841 -8.135 1.00 75.50 89 HIS A N 1
ATOM 682 C CA . HIS A 1 89 ? 7.169 -6.807 -7.110 1.00 75.50 89 HIS A CA 1
ATOM 683 C C . HIS A 1 89 ? 6.823 -5.383 -6.672 1.00 75.50 89 HIS A C 1
ATOM 685 O O . HIS A 1 89 ? 5.639 -5.059 -6.550 1.00 75.50 89 HIS A O 1
ATOM 691 N N . ALA A 1 90 ? 7.823 -4.519 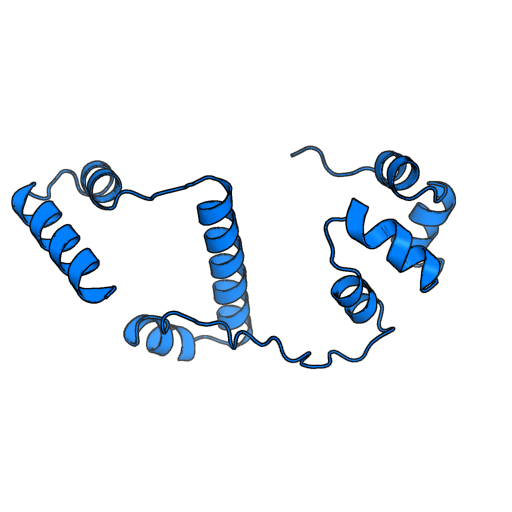-6.476 1.00 82.94 90 ALA A N 1
ATOM 692 C CA . ALA A 1 90 ? 7.598 -3.125 -6.111 1.00 82.94 90 ALA A CA 1
ATOM 693 C C . ALA A 1 90 ? 6.808 -2.373 -7.195 1.00 82.94 90 ALA A C 1
ATOM 695 O O . ALA A 1 90 ? 5.821 -1.702 -6.888 1.00 82.94 90 ALA A O 1
ATOM 696 N N . VAL A 1 91 ? 7.184 -2.533 -8.466 1.00 85.31 91 VAL A N 1
ATOM 697 C CA . VAL A 1 91 ? 6.504 -1.893 -9.602 1.00 85.31 91 VAL A CA 1
ATOM 698 C C . VAL A 1 91 ? 5.064 -2.386 -9.730 1.00 85.31 91 VAL A C 1
ATOM 700 O O . VAL A 1 91 ? 4.149 -1.577 -9.891 1.00 85.31 91 VAL A O 1
ATOM 703 N N . ILE A 1 92 ? 4.832 -3.693 -9.594 1.00 80.19 92 ILE A N 1
ATOM 704 C CA . ILE A 1 92 ? 3.485 -4.275 -9.643 1.00 80.19 92 ILE A CA 1
ATOM 705 C C . ILE A 1 92 ? 2.626 -3.768 -8.476 1.00 80.19 92 ILE A C 1
ATOM 707 O O . ILE A 1 92 ? 1.463 -3.408 -8.677 1.00 80.19 92 ILE A O 1
ATOM 711 N N . ALA A 1 93 ? 3.179 -3.703 -7.262 1.00 76.00 93 ALA A N 1
ATOM 712 C CA . ALA A 1 93 ? 2.472 -3.186 -6.093 1.00 76.00 93 ALA A CA 1
ATOM 713 C C . ALA A 1 93 ? 2.062 -1.718 -6.291 1.00 76.00 93 ALA A C 1
ATOM 715 O O . ALA A 1 93 ? 0.896 -1.372 -6.091 1.00 76.00 93 ALA A O 1
ATOM 716 N N . ILE A 1 94 ? 2.987 -0.877 -6.765 1.00 86.19 94 ILE A N 1
ATOM 717 C CA . ILE A 1 94 ? 2.722 0.532 -7.079 1.00 86.19 94 ILE A CA 1
ATOM 718 C C . ILE A 1 94 ? 1.651 0.650 -8.166 1.00 86.19 94 ILE A C 1
ATOM 720 O O . ILE A 1 94 ? 0.684 1.388 -7.985 1.00 86.19 94 ILE A O 1
ATOM 724 N N . TYR A 1 95 ? 1.768 -0.104 -9.261 1.00 82.81 95 TYR A N 1
ATOM 725 C CA . TYR A 1 95 ? 0.778 -0.102 -10.339 1.00 82.81 95 TYR A CA 1
ATOM 726 C C . TYR A 1 95 ? -0.628 -0.428 -9.823 1.00 82.81 95 TYR A C 1
ATOM 728 O O . TYR A 1 95 ? -1.589 0.264 -10.156 1.00 82.81 95 TYR A O 1
ATOM 736 N N . ASN A 1 96 ? -0.759 -1.436 -8.961 1.00 75.44 96 ASN A N 1
ATOM 737 C CA . ASN A 1 96 ? -2.050 -1.822 -8.395 1.00 75.44 96 ASN A CA 1
ATOM 738 C C . ASN A 1 96 ? -2.632 -0.752 -7.464 1.00 75.44 96 ASN A C 1
ATOM 740 O O . ASN A 1 96 ? -3.835 -0.485 -7.519 1.00 75.44 96 ASN A O 1
ATOM 744 N N . ILE A 1 97 ? -1.789 -0.107 -6.653 1.00 80.94 97 ILE A N 1
ATOM 745 C CA . ILE A 1 97 ? -2.184 1.027 -5.811 1.00 80.94 97 ILE A CA 1
ATOM 746 C C . ILE A 1 97 ? -2.708 2.169 -6.691 1.00 80.94 97 ILE A C 1
ATOM 748 O O . ILE A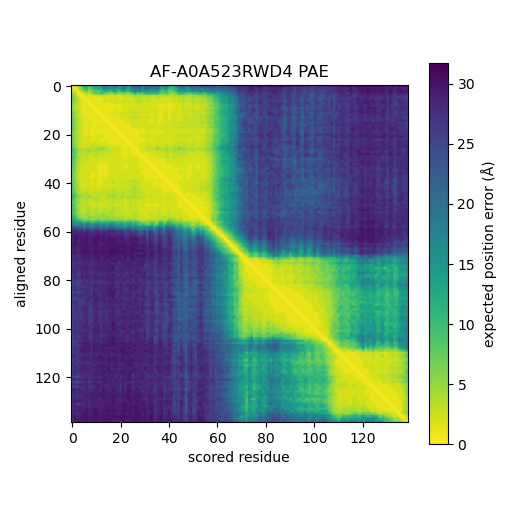 1 97 ? -3.821 2.651 -6.480 1.00 80.94 97 ILE A O 1
ATOM 752 N N . LEU A 1 98 ? -1.961 2.545 -7.731 1.00 79.19 98 LEU A N 1
ATOM 753 C CA . LEU A 1 98 ? -2.358 3.595 -8.671 1.00 79.19 98 LEU A CA 1
ATOM 754 C C . LEU A 1 98 ? -3.652 3.240 -9.416 1.00 79.19 98 LEU A C 1
ATOM 756 O O . LEU A 1 98 ? -4.547 4.075 -9.528 1.00 79.19 98 LEU A O 1
ATOM 760 N N . LYS A 1 99 ? -3.805 1.988 -9.859 1.00 74.31 99 LYS A N 1
ATOM 761 C CA . LYS A 1 99 ? -5.022 1.495 -10.522 1.00 74.31 99 LYS A CA 1
ATOM 762 C C . LYS A 1 99 ? -6.238 1.523 -9.595 1.00 74.31 99 LYS A C 1
ATOM 764 O O . LYS A 1 99 ? -7.359 1.755 -10.050 1.00 74.31 99 LYS A O 1
ATOM 769 N N . ARG A 1 100 ? -6.050 1.264 -8.299 1.00 75.19 100 ARG A N 1
ATOM 770 C CA . ARG A 1 100 ? -7.113 1.382 -7.293 1.00 75.19 100 ARG A CA 1
ATOM 771 C C . ARG A 1 100 ? -7.523 2.841 -7.112 1.00 75.19 100 ARG A C 1
ATOM 773 O O . ARG A 1 100 ? -8.709 3.130 -7.229 1.00 75.19 100 ARG A O 1
ATOM 780 N N . PHE A 1 101 ? -6.559 3.745 -6.940 1.00 77.31 101 PHE A N 1
ATOM 781 C CA . PHE A 1 101 ? -6.824 5.182 -6.835 1.00 77.31 101 PHE A CA 1
ATOM 782 C C . PHE A 1 101 ? -7.526 5.742 -8.075 1.00 77.31 101 PHE A C 1
ATOM 784 O O . PHE A 1 101 ? -8.511 6.462 -7.946 1.00 77.31 101 PHE A O 1
ATOM 791 N N . ALA A 1 102 ? -7.085 5.369 -9.277 1.00 71.50 102 ALA A N 1
ATOM 792 C CA . ALA A 1 102 ? -7.709 5.831 -10.512 1.00 71.50 102 ALA A CA 1
ATOM 793 C C . ALA A 1 102 ? -9.190 5.420 -10.610 1.00 71.50 102 ALA A C 1
ATOM 795 O O . ALA A 1 102 ? -10.028 6.222 -11.014 1.00 71.50 102 ALA A O 1
ATOM 796 N N . ARG A 1 103 ? -9.533 4.196 -10.180 1.00 69.50 103 ARG A N 1
ATOM 797 C CA . ARG A 1 103 ? -10.928 3.728 -10.128 1.00 69.50 103 ARG A CA 1
ATOM 798 C C . ARG A 1 103 ? -11.749 4.445 -9.058 1.00 69.50 103 ARG A C 1
ATOM 800 O O . ARG A 1 103 ? -12.886 4.819 -9.324 1.00 69.50 103 ARG A O 1
ATOM 807 N N . GLU A 1 104 ? -11.179 4.630 -7.870 1.00 73.75 104 GLU A N 1
ATOM 808 C CA . GLU A 1 104 ? -11.854 5.243 -6.718 1.00 73.75 104 GLU A CA 1
ATOM 809 C C . GLU A 1 104 ? -12.164 6.729 -6.939 1.00 73.75 104 GLU A C 1
ATOM 811 O O . GLU A 1 104 ? -13.236 7.198 -6.570 1.00 73.75 104 GLU A O 1
ATOM 816 N N . TYR A 1 105 ? -11.268 7.454 -7.609 1.00 68.06 105 TYR A N 1
ATOM 817 C CA . TYR A 1 105 ? -11.419 8.886 -7.874 1.00 68.06 105 TYR A CA 1
ATOM 818 C C . TYR A 1 105 ? -11.994 9.209 -9.260 1.00 68.06 105 TYR A C 1
ATOM 820 O O . TYR A 1 105 ? -11.949 10.369 -9.661 1.00 68.06 105 TYR A O 1
ATOM 828 N N . GLN A 1 106 ? -12.498 8.213 -10.006 1.00 58.03 106 GLN A N 1
ATOM 829 C CA . GLN A 1 106 ? -12.882 8.369 -11.422 1.00 58.03 106 GLN A CA 1
ATOM 830 C C . GLN A 1 106 ? -11.821 9.145 -12.217 1.00 58.03 106 GLN A C 1
ATOM 832 O O . GLN A 1 106 ? -12.131 10.006 -13.041 1.00 58.03 106 GLN A O 1
ATOM 837 N N . PHE A 1 107 ? -10.549 8.862 -11.934 1.00 60.88 107 PHE A N 1
ATOM 838 C CA . PHE A 1 107 ? -9.424 9.518 -12.573 1.00 60.88 107 PHE A CA 1
ATOM 839 C C . PHE A 1 107 ? -9.307 8.961 -13.993 1.00 60.88 107 PHE A C 1
ATOM 841 O O . PHE A 1 107 ? -8.516 8.063 -14.276 1.00 60.88 107 PHE A O 1
ATOM 848 N N . ASN A 1 108 ? -10.147 9.471 -14.891 1.00 57.38 108 ASN A N 1
ATOM 849 C CA . ASN A 1 108 ? -9.922 9.363 -16.319 1.00 57.38 108 ASN A CA 1
ATOM 850 C C . ASN A 1 108 ? -8.757 10.298 -16.625 1.00 57.38 108 ASN A C 1
ATOM 852 O O . ASN A 1 108 ? -8.933 11.505 -16.775 1.00 57.38 108 ASN A O 1
ATOM 856 N N . LEU A 1 109 ? -7.548 9.737 -16.645 1.00 62.31 109 LEU A N 1
ATOM 857 C CA . LEU A 1 109 ? -6.428 10.376 -17.319 1.00 62.31 109 LEU A CA 1
ATOM 858 C C . LEU A 1 109 ? -6.811 10.458 -18.796 1.00 62.31 109 LEU A C 1
ATOM 860 O O . LEU A 1 109 ? -6.655 9.494 -19.542 1.00 62.31 109 LEU A O 1
ATOM 864 N N . ASP A 1 110 ? -7.387 11.593 -19.177 1.00 75.81 110 ASP A N 1
ATOM 865 C CA . ASP A 1 110 ? -7.629 11.920 -20.568 1.00 75.81 110 ASP A CA 1
ATOM 866 C C . ASP A 1 110 ? -6.260 12.037 -21.244 1.00 75.81 110 ASP A C 1
ATOM 868 O O . ASP A 1 110 ? -5.445 12.903 -20.904 1.00 75.81 110 ASP A O 1
ATOM 872 N N . PHE A 1 111 ? -5.978 11.093 -22.142 1.00 79.88 111 PHE A N 1
ATOM 873 C CA . PHE A 1 111 ? -4.732 11.059 -22.895 1.00 79.88 111 PHE A CA 1
ATOM 874 C C . PHE A 1 111 ? -4.509 12.382 -23.634 1.00 79.88 111 PHE A C 1
ATOM 876 O O . PHE A 1 111 ? -3.383 12.875 -23.659 1.00 79.88 111 PHE A O 1
ATOM 883 N N . THR A 1 112 ? -5.577 12.981 -24.157 1.00 80.00 112 THR A N 1
ATOM 884 C CA . THR A 1 112 ? -5.535 14.239 -24.900 1.00 80.00 112 THR A CA 1
ATOM 885 C C . THR A 1 112 ? -5.127 15.389 -23.988 1.00 80.00 112 THR A C 1
ATOM 887 O O . THR A 1 112 ? -4.225 16.159 -24.320 1.00 80.00 112 THR A O 1
ATOM 890 N N . GLU A 1 113 ? -5.684 15.449 -22.780 1.00 81.69 113 GLU A N 1
ATOM 891 C CA . GLU A 1 113 ? -5.312 16.460 -21.783 1.00 81.69 113 GLU A CA 1
ATOM 892 C C . GLU A 1 113 ? -3.866 16.281 -21.287 1.00 81.69 113 GLU A C 1
ATOM 894 O O . GLU A 1 113 ? -3.115 17.249 -21.125 1.00 81.69 113 GLU A O 1
ATOM 899 N N . TYR A 1 114 ? -3.434 15.034 -21.082 1.00 82.75 114 TYR A N 1
ATOM 900 C CA . TYR A 1 114 ? -2.053 14.727 -20.714 1.00 82.75 114 TYR A CA 1
ATOM 901 C C . TYR A 1 114 ? -1.065 15.126 -21.818 1.00 82.75 114 TYR A C 1
ATOM 903 O O . TYR A 1 114 ? -0.059 15.782 -21.531 1.00 82.75 114 TYR A O 1
ATOM 911 N N . ALA A 1 115 ? -1.353 14.751 -23.067 1.00 85.31 115 ALA A N 1
ATOM 912 C CA . ALA A 1 115 ? -0.499 15.012 -24.217 1.00 85.31 115 ALA A CA 1
ATOM 913 C C . ALA A 1 115 ? -0.329 16.517 -24.443 1.00 85.31 115 ALA A C 1
ATOM 915 O O . ALA A 1 115 ? 0.805 16.984 -24.501 1.00 85.31 115 ALA A O 1
ATOM 916 N N . ARG A 1 116 ? -1.425 17.288 -24.421 1.00 85.88 116 ARG A N 1
ATOM 917 C CA . ARG A 1 116 ? -1.387 18.757 -24.534 1.00 85.88 116 ARG A CA 1
ATOM 918 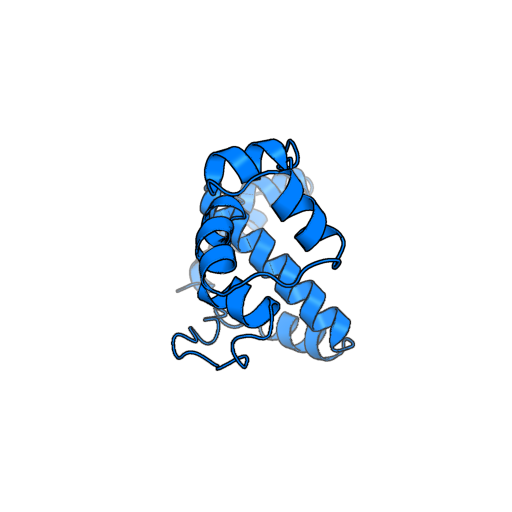C C . ARG A 1 116 ? -0.520 19.412 -23.469 1.00 85.88 116 ARG A C 1
ATOM 920 O O . ARG A 1 116 ? 0.234 20.340 -23.745 1.00 85.88 116 ARG A O 1
ATOM 927 N N . ARG A 1 117 ? -0.626 18.939 -22.226 1.00 83.81 117 ARG A N 1
ATOM 928 C CA . ARG A 1 117 ? 0.109 19.526 -21.104 1.00 83.81 117 ARG A CA 1
ATOM 929 C C . ARG A 1 117 ? 1.591 19.161 -21.117 1.00 83.81 117 ARG A C 1
ATOM 931 O O . ARG A 1 117 ? 2.415 19.950 -20.653 1.00 83.81 117 ARG A O 1
ATOM 938 N N . ARG A 1 118 ? 1.926 17.946 -21.551 1.00 89.06 118 ARG A N 1
ATOM 939 C CA . ARG A 1 118 ? 3.288 17.407 -21.465 1.00 89.06 118 ARG A CA 1
ATOM 940 C C . ARG A 1 118 ? 4.110 17.640 -22.730 1.00 89.06 118 ARG A C 1
ATOM 942 O O . ARG A 1 118 ? 5.320 17.803 -22.596 1.00 89.06 118 ARG A O 1
ATOM 949 N N . TYR A 1 119 ? 3.455 17.672 -23.884 1.00 89.88 119 TYR A N 1
ATOM 950 C CA . TYR A 1 119 ? 4.048 17.795 -25.213 1.00 89.88 119 TYR A CA 1
ATOM 951 C C . TYR A 1 119 ? 3.315 18.881 -26.018 1.00 89.88 119 TYR A C 1
ATOM 953 O O . TYR A 1 119 ? 2.607 18.572 -26.979 1.00 89.88 119 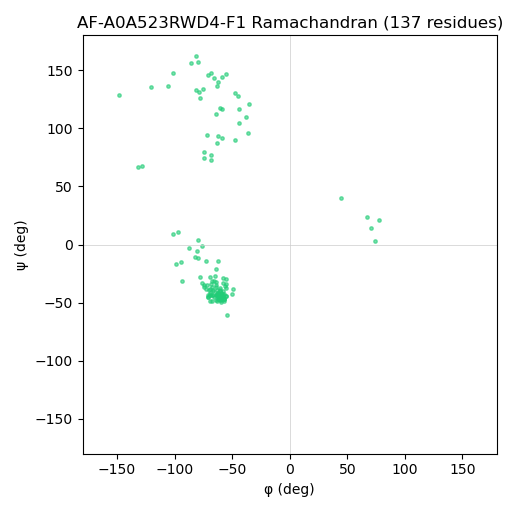TYR A O 1
ATOM 961 N N . PRO A 1 120 ? 3.425 20.159 -25.609 1.00 88.81 120 PRO A N 1
ATOM 962 C CA . PRO A 1 120 ? 2.745 21.270 -26.279 1.00 88.81 120 PRO A CA 1
ATOM 963 C C . PRO A 1 120 ? 3.190 21.478 -27.737 1.00 88.81 120 PRO A C 1
ATOM 965 O O . PRO A 1 120 ? 2.547 22.222 -28.469 1.00 88.81 120 PRO A O 1
ATOM 968 N N . GLU A 1 121 ? 4.298 20.863 -28.150 1.00 93.38 121 GLU A N 1
ATOM 969 C CA . GLU A 1 121 ? 4.820 20.872 -29.514 1.00 93.38 121 GLU A CA 1
ATOM 970 C C . GLU A 1 121 ? 4.130 19.887 -30.469 1.00 93.38 121 GLU A C 1
ATOM 972 O O . GLU A 1 121 ? 4.385 19.947 -31.670 1.00 93.38 121 GLU A O 1
ATOM 977 N N . LEU A 1 122 ? 3.308 18.961 -29.964 1.00 91.00 122 LEU A N 1
ATOM 978 C CA . LEU A 1 122 ? 2.604 17.996 -30.808 1.00 91.00 122 LEU A CA 1
ATOM 979 C C . LEU A 1 122 ? 1.349 18.616 -31.428 1.00 91.00 122 LEU A C 1
ATOM 981 O O . LEU A 1 122 ? 0.527 19.207 -30.730 1.00 91.00 122 LEU A O 1
ATOM 985 N N . ASP A 1 123 ? 1.170 18.405 -32.732 1.00 92.25 123 ASP A N 1
ATOM 986 C CA . ASP A 1 123 ? -0.045 18.799 -33.443 1.00 92.25 123 ASP A CA 1
ATOM 987 C C . ASP A 1 123 ? -1.274 18.007 -32.952 1.00 92.25 123 ASP A C 1
ATOM 989 O O . ASP A 1 123 ? -1.207 16.800 -32.696 1.00 92.25 123 ASP A O 1
ATOM 993 N N . GLU A 1 124 ? -2.431 18.673 -32.887 1.00 88.62 124 GLU A N 1
ATOM 994 C CA . GLU A 1 124 ? -3.705 18.084 -32.435 1.00 88.62 124 GLU A CA 1
ATOM 995 C C . GLU A 1 124 ? -4.130 16.859 -33.258 1.00 88.62 124 GLU A C 1
ATOM 997 O O . GLU A 1 124 ? -4.690 15.902 -32.715 1.00 88.62 124 GLU A O 1
ATOM 1002 N N . ASP A 1 125 ? -3.810 16.844 -34.553 1.00 91.88 125 ASP A N 1
ATOM 1003 C CA . ASP A 1 125 ? -4.091 15.712 -35.441 1.00 91.88 125 ASP A CA 1
ATOM 1004 C C . ASP A 1 125 ? -3.314 14.457 -35.015 1.00 91.88 125 ASP A C 1
ATOM 1006 O O . ASP A 1 125 ? -3.840 13.342 -35.058 1.00 91.88 125 ASP A O 1
ATOM 1010 N N . VAL A 1 126 ? -2.075 14.628 -34.541 1.00 89.38 126 VAL A N 1
ATOM 1011 C CA . VAL A 1 126 ? -1.230 13.532 -34.047 1.00 89.38 126 VAL A CA 1
ATOM 1012 C C . VAL A 1 126 ? -1.764 13.011 -32.716 1.00 89.38 126 VAL A C 1
ATOM 1014 O O . VAL A 1 126 ? -1.863 11.796 -32.530 1.00 89.38 126 VAL A O 1
ATOM 1017 N N . ILE A 1 127 ? -2.157 13.910 -31.810 1.00 89.12 127 ILE A N 1
ATOM 1018 C CA . ILE A 1 127 ? -2.752 13.541 -30.517 1.00 89.12 127 ILE A CA 1
ATOM 1019 C C . ILE A 1 127 ? -4.044 12.745 -30.744 1.00 89.12 127 ILE A C 1
ATOM 1021 O O . ILE A 1 127 ? -4.201 11.654 -30.192 1.00 89.12 127 ILE A O 1
ATOM 1025 N N . THR A 1 128 ? -4.916 13.231 -31.630 1.00 87.81 128 THR A N 1
ATOM 1026 C CA . THR A 1 128 ? -6.186 12.576 -31.973 1.00 87.81 128 THR A CA 1
ATOM 1027 C C . THR A 1 128 ? -5.957 11.210 -32.616 1.00 87.81 128 THR A C 1
ATOM 1029 O O . THR A 1 128 ? -6.602 10.234 -32.237 1.00 87.81 128 THR A O 1
ATOM 1032 N N . MET A 1 129 ? -5.001 11.098 -33.548 1.00 90.25 129 MET A N 1
ATOM 1033 C CA . MET A 1 129 ? -4.654 9.821 -34.180 1.00 90.25 129 MET A CA 1
ATOM 1034 C C . MET A 1 129 ? -4.207 8.779 -33.146 1.00 90.25 129 MET A C 1
ATOM 1036 O O . MET A 1 129 ? -4.613 7.618 -33.218 1.00 90.25 129 MET A O 1
ATOM 1040 N N . ILE A 1 130 ? -3.384 9.182 -32.175 1.00 85.31 130 ILE A N 1
ATOM 1041 C CA . ILE A 1 130 ? -2.906 8.285 -31.118 1.00 85.31 130 ILE A CA 1
ATOM 1042 C C . ILE A 1 130 ? -4.049 7.894 -30.175 1.00 85.31 130 ILE A C 1
ATOM 1044 O O . ILE A 1 130 ? -4.170 6.718 -29.828 1.00 85.31 130 ILE A O 1
ATOM 1048 N N . GLU A 1 131 ? -4.914 8.836 -29.797 1.00 84.31 131 GLU A N 1
ATOM 1049 C CA . GLU A 1 131 ? -6.086 8.548 -28.966 1.00 84.31 131 GLU A CA 1
ATOM 1050 C C . GLU A 1 131 ? -6.993 7.494 -29.628 1.00 84.31 131 GLU A C 1
ATOM 1052 O O . GLU A 1 131 ? -7.427 6.530 -28.989 1.00 84.31 131 GLU A O 1
ATOM 1057 N N . ASP A 1 132 ? -7.211 7.629 -30.936 1.00 84.31 132 ASP A N 1
ATOM 1058 C CA . ASP A 1 132 ? -7.978 6.690 -31.748 1.00 84.31 132 ASP A CA 1
ATOM 1059 C C . ASP A 1 132 ? -7.339 5.295 -31.793 1.00 84.31 132 ASP A C 1
ATOM 1061 O O . ASP A 1 132 ? -8.036 4.282 -31.677 1.00 84.31 132 ASP A O 1
ATOM 1065 N N . LEU A 1 133 ? -6.011 5.220 -31.927 1.00 79.75 133 LEU A N 1
ATOM 1066 C CA . LEU A 1 133 ? -5.270 3.956 -31.896 1.00 79.75 133 LEU A CA 1
ATOM 1067 C C . LEU A 1 133 ? -5.391 3.258 -30.535 1.00 79.75 133 LEU A C 1
ATOM 1069 O O . LEU A 1 133 ? -5.650 2.053 -30.484 1.00 79.75 133 LEU A O 1
ATOM 1073 N N . ILE A 1 134 ? -5.271 4.009 -29.438 1.00 76.56 134 ILE A N 1
ATOM 1074 C CA . ILE A 1 134 ? -5.410 3.486 -28.071 1.00 76.56 134 ILE A CA 1
ATOM 1075 C C . ILE A 1 134 ? -6.818 2.915 -27.855 1.00 76.56 134 ILE A C 1
ATOM 1077 O O . ILE A 1 134 ? -6.957 1.790 -27.366 1.00 76.56 134 ILE A O 1
ATOM 1081 N N . LYS A 1 135 ? -7.862 3.647 -28.268 1.00 75.44 135 LYS A N 1
ATOM 1082 C CA . LYS A 1 135 ? -9.268 3.212 -28.152 1.00 75.44 135 LYS A CA 1
ATOM 1083 C C . LYS A 1 135 ? -9.583 1.971 -28.990 1.00 75.44 135 LYS A C 1
ATOM 1085 O O . LYS A 1 135 ? -10.429 1.168 -28.603 1.00 75.44 135 LYS A O 1
ATOM 1090 N N . ARG A 1 136 ? -8.921 1.794 -30.138 1.00 75.88 136 ARG A N 1
ATOM 1091 C CA . ARG A 1 136 ? -9.097 0.616 -31.009 1.00 75.88 136 ARG A CA 1
ATOM 1092 C C . ARG A 1 136 ? -8.391 -0.630 -30.472 1.00 75.88 136 ARG A C 1
ATOM 1094 O O . ARG A 1 136 ? -8.906 -1.724 -30.667 1.00 75.88 136 ARG A O 1
ATOM 1101 N N . GLY A 1 137 ? -7.254 -0.475 -29.794 1.00 52.06 137 GLY A N 1
ATOM 1102 C CA . GLY A 1 137 ? -6.474 -1.588 -29.235 1.00 52.06 137 GLY A CA 1
ATOM 1103 C C . GLY A 1 137 ? -6.985 -2.150 -27.902 1.00 52.06 137 GLY A C 1
ATOM 1104 O O . GLY A 1 137 ? -6.439 -3.132 -27.413 1.00 52.06 137 GLY A O 1
ATOM 1105 N N . THR A 1 138 ? -8.008 -1.538 -27.298 1.00 51.38 138 THR A N 1
ATOM 1106 C CA . THR A 1 138 ? -8.586 -1.945 -26.000 1.00 51.38 138 THR A CA 1
ATOM 1107 C C . THR A 1 138 ? -9.895 -2.743 -26.119 1.00 51.38 138 THR A C 1
ATOM 1109 O O . THR A 1 138 ? -10.547 -2.987 -25.103 1.00 51.38 138 THR A O 1
ATOM 1112 N N . LYS A 1 139 ? -10.280 -3.153 -27.335 1.00 40.94 139 LYS A N 1
ATOM 1113 C CA . LYS A 1 139 ? -11.484 -3.948 -27.622 1.00 40.94 139 LYS A CA 1
ATOM 1114 C C . LYS A 1 139 ? -11.191 -5.429 -27.826 1.00 40.94 139 LYS A C 1
ATOM 1116 O O . LYS A 1 139 ? -10.130 -5.738 -28.408 1.00 40.94 139 LYS A O 1
#

Nearest PDB structures (foldseek):
  6f8s-assembly1_C  TM=8.170E-01  e=3.486E-01  Pseudomonas putida
  3trb-assembly1_A  TM=8.308E-01  e=5.473E-01  Coxiella burnetii
  5d4z-assembly3_F  TM=5.451E-01  e=8.521E-02  Salmonella phage SPC32H
  6jpi-assembly1_C  TM=8.195E-01  e=6.126E-01  Pseudomonas aeruginosa PAO1
  2eby-assembly1_B  TM=5.774E-01  e=1.337E-01  Escherichia coli

Foldseek 3Di:
DPDQQLVNLCVQLVNDSVVVVCCVVVVDQDDLSSLVSNQVVVVHDSVVSCCVSVVDPPDPPPVPPCVPPVPPPVVNVVVLVVDDPVSSVVVVVVVVVVVVVCVVVVVPPPQLVVCCVPPVVDDPVVSVVVSVVVVVVVD

Mean predicted aligned error: 16.97 Å

Radius of gyration: 21.91 Å; Cα contacts (8 Å, |Δi|>4): 65; chains: 1; bounding box: 30×42×62 Å

Secondary structure (DSSP, 8-state):
-PPPPHHHHHHHHT--HHHHHHHHTTSSPPPHHHHHHHHGGGT--HHHHHHHTTSS-----S-------S---HHHHHHHHTS-HHHHHHHHHHHHHHHHHHHHTT----HHHHHHHH-TTS-HHHHHHHHHHHHHTT-